Protein AF-A0A1V5B297-F1 (afdb_monomer_lite)

Structure (mmCIF, N/CA/C/O backbone):
data_AF-A0A1V5B297-F1
#
_entry.id   AF-A0A1V5B297-F1
#
loop_
_atom_site.group_PDB
_atom_site.id
_atom_site.type_symbol
_atom_site.label_atom_id
_atom_site.label_alt_id
_atom_site.label_comp_id
_atom_site.label_asym_id
_atom_site.label_entity_id
_atom_site.label_seq_id
_atom_site.pdbx_PDB_ins_code
_atom_site.Cartn_x
_atom_site.Cartn_y
_atom_site.Cartn_z
_atom_site.occupancy
_atom_site.B_iso_or_equiv
_atom_site.auth_seq_id
_atom_site.auth_comp_id
_atom_site.auth_asym_id
_atom_site.auth_atom_id
_atom_site.pdbx_PDB_model_num
ATOM 1 N N . MET A 1 1 ? -37.628 5.868 -18.253 1.00 40.34 1 MET A N 1
ATOM 2 C CA . MET A 1 1 ? -36.554 6.789 -18.681 1.00 40.34 1 MET A CA 1
ATOM 3 C C . MET A 1 1 ? -35.236 6.112 -18.354 1.00 40.34 1 MET A C 1
ATOM 5 O O . MET A 1 1 ? -35.107 5.634 -17.240 1.00 40.34 1 MET A O 1
ATOM 9 N N . LEU A 1 2 ? -34.340 5.942 -19.329 1.00 53.84 2 LEU A N 1
ATOM 10 C CA . LEU A 1 2 ? -33.054 5.262 -19.140 1.00 53.84 2 LEU A CA 1
ATOM 11 C C . LEU A 1 2 ? -31.986 6.317 -18.861 1.00 53.84 2 LEU A C 1
ATOM 13 O O . LEU A 1 2 ? -31.471 6.963 -19.771 1.00 53.84 2 LEU A O 1
ATOM 17 N N . ASN A 1 3 ? -31.707 6.510 -17.580 1.00 59.38 3 ASN A N 1
ATOM 18 C CA . ASN A 1 3 ? -30.680 7.390 -17.045 1.00 59.38 3 ASN A CA 1
ATOM 19 C C . ASN A 1 3 ? -29.330 6.781 -17.443 1.00 59.38 3 ASN A C 1
ATOM 21 O O . ASN A 1 3 ? -28.785 5.919 -16.758 1.00 59.38 3 ASN A O 1
ATOM 25 N N . LYS A 1 4 ? -28.830 7.164 -18.618 1.00 64.12 4 LYS A N 1
ATOM 26 C CA . LYS A 1 4 ? -27.535 6.718 -19.121 1.00 64.12 4 LYS A CA 1
ATOM 27 C C . LYS A 1 4 ? -26.473 7.442 -18.301 1.00 64.12 4 LYS A C 1
ATOM 29 O O . LYS A 1 4 ? -26.303 8.645 -18.451 1.00 64.12 4 LYS A O 1
ATOM 34 N N . THR A 1 5 ? -25.835 6.739 -17.374 1.00 59.47 5 THR A N 1
ATOM 35 C CA . THR A 1 5 ? -24.781 7.285 -16.512 1.00 59.47 5 THR A CA 1
ATOM 36 C C . THR A 1 5 ? -23.633 7.784 -17.390 1.00 59.47 5 THR A C 1
ATOM 38 O O . THR A 1 5 ? -22.916 6.984 -17.982 1.00 59.47 5 THR A O 1
ATOM 41 N N . ILE A 1 6 ? -23.498 9.106 -17.534 1.00 67.62 6 ILE A N 1
ATOM 42 C CA . ILE A 1 6 ? -22.538 9.728 -18.464 1.00 67.62 6 ILE A CA 1
ATOM 43 C C . ILE A 1 6 ? -21.107 9.669 -17.904 1.00 67.62 6 ILE A C 1
ATOM 45 O O . ILE A 1 6 ? -20.154 9.554 -18.666 1.00 67.62 6 ILE A O 1
ATOM 49 N N . LEU A 1 7 ? -20.945 9.693 -16.578 1.00 55.84 7 LEU A N 1
ATOM 50 C CA . LEU A 1 7 ? -19.645 9.659 -15.907 1.00 55.84 7 LEU A CA 1
ATOM 51 C C . LEU A 1 7 ? -19.730 8.799 -14.642 1.00 55.84 7 LEU A C 1
ATOM 53 O O . LEU A 1 7 ? -20.381 9.170 -13.669 1.00 55.84 7 LEU A O 1
ATOM 57 N N . SER A 1 8 ? -19.056 7.649 -14.654 1.00 56.28 8 SER A N 1
ATOM 58 C CA . SER A 1 8 ? -18.806 6.846 -13.454 1.00 56.28 8 SER A CA 1
ATOM 59 C C . SER A 1 8 ? -17.472 7.280 -12.854 1.00 56.28 8 SER A C 1
ATOM 61 O O . SER A 1 8 ? -16.425 6.723 -13.181 1.00 56.28 8 SER A O 1
ATOM 63 N N . VAL A 1 9 ? -17.488 8.306 -12.002 1.00 60.41 9 VAL A N 1
ATOM 64 C CA . VAL A 1 9 ? -16.282 8.751 -11.293 1.00 60.41 9 VAL A CA 1
ATOM 65 C C . VAL A 1 9 ? -16.057 7.824 -10.100 1.00 60.41 9 VAL A C 1
ATOM 67 O O . VAL A 1 9 ? -16.584 8.043 -9.014 1.00 60.41 9 VAL A O 1
ATOM 70 N N . SER A 1 10 ? -15.293 6.754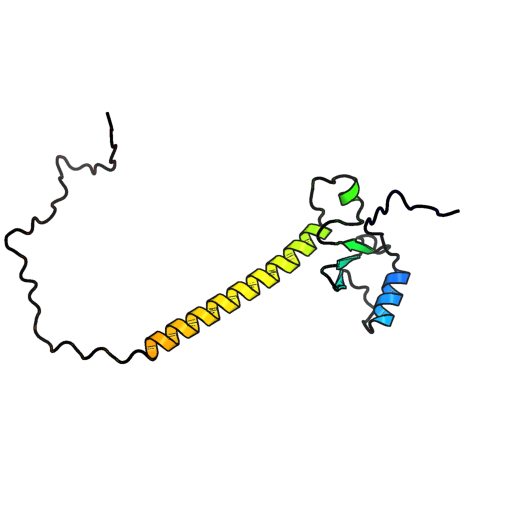 -10.309 1.00 65.25 10 SER A N 1
ATOM 71 C CA . SER A 1 10 ? -14.890 5.829 -9.247 1.00 65.25 10 SER A CA 1
ATOM 72 C C . SER A 1 10 ? -13.665 6.375 -8.507 1.00 65.25 10 SER A C 1
ATOM 74 O O . SER A 1 10 ? -12.550 5.874 -8.669 1.00 65.25 10 SER A O 1
ATOM 76 N N . SER A 1 11 ? -13.840 7.446 -7.733 1.00 74.31 11 SER A N 1
ATOM 77 C CA . SER A 1 11 ? -12.803 7.893 -6.802 1.00 74.31 11 SER A CA 1
ATOM 78 C C . SER A 1 11 ? -12.862 7.064 -5.512 1.00 74.31 11 SER A C 1
ATOM 80 O O . SER A 1 11 ? -13.942 6.658 -5.076 1.00 74.31 11 SER A O 1
ATOM 82 N N . PRO A 1 12 ? -11.713 6.765 -4.886 1.00 81.56 12 PRO A N 1
ATOM 83 C CA . PRO A 1 12 ? -11.702 6.077 -3.603 1.00 81.56 12 PRO A CA 1
ATOM 84 C C . PRO A 1 12 ? -12.399 6.938 -2.542 1.00 81.56 12 PRO A C 1
ATOM 86 O O . PRO A 1 12 ? -12.067 8.110 -2.364 1.00 81.56 12 PRO A O 1
ATOM 89 N N . VAL A 1 13 ? -13.352 6.342 -1.824 1.00 88.56 13 VAL A N 1
ATOM 90 C CA . VAL A 1 13 ? -14.165 7.019 -0.801 1.00 88.56 13 VAL A CA 1
ATOM 91 C C . VAL A 1 13 ? -13.559 6.798 0.586 1.00 88.56 13 VAL A C 1
ATOM 93 O O . VAL A 1 13 ? -13.079 5.706 0.901 1.00 88.56 13 VAL A O 1
ATOM 96 N N . THR A 1 14 ? -13.558 7.841 1.418 1.00 91.31 14 THR A N 1
ATOM 97 C CA . THR A 1 14 ? -13.187 7.758 2.840 1.00 91.31 14 THR A CA 1
ATOM 98 C C . THR A 1 14 ? -14.201 6.938 3.625 1.00 91.31 14 THR A C 1
ATOM 100 O O . THR A 1 14 ? -15.400 7.158 3.481 1.00 91.31 14 THR A O 1
ATOM 103 N N . GLN A 1 15 ? -13.725 6.047 4.490 1.00 91.44 15 GLN A N 1
ATOM 104 C CA . GLN A 1 15 ? -14.576 5.193 5.318 1.00 91.44 15 GLN A CA 1
ATOM 105 C C . GLN A 1 15 ? -14.648 5.716 6.755 1.00 91.44 15 GLN A C 1
ATOM 107 O O . GLN A 1 15 ? -13.663 6.233 7.297 1.00 91.44 15 GLN A O 1
ATOM 112 N N . THR A 1 16 ? -15.819 5.581 7.377 1.00 92.44 16 THR A N 1
ATOM 113 C CA . THR A 1 16 ? -16.013 5.906 8.794 1.00 92.44 16 THR A CA 1
ATOM 114 C C . THR A 1 16 ? -15.392 4.828 9.678 1.00 92.44 16 THR A C 1
ATOM 116 O O . THR A 1 16 ? -15.216 3.680 9.265 1.00 92.44 16 THR A O 1
ATOM 119 N N . ARG A 1 17 ? -15.048 5.186 10.920 1.00 90.88 17 ARG A N 1
ATOM 120 C CA . ARG A 1 17 ? -14.491 4.234 11.891 1.00 90.88 17 ARG A CA 1
ATOM 121 C C . ARG A 1 17 ? -15.434 3.055 12.150 1.00 90.88 17 ARG A C 1
ATOM 123 O O . ARG A 1 17 ? -14.975 1.921 12.197 1.00 90.88 17 ARG A O 1
ATOM 130 N N . GLU A 1 18 ? -16.726 3.324 12.293 1.00 90.50 18 GLU A N 1
ATOM 131 C CA . GLU A 1 18 ? -17.753 2.316 12.587 1.00 90.50 18 GLU A CA 1
ATOM 132 C C . GLU A 1 18 ? -17.840 1.260 11.482 1.00 90.50 18 GLU A C 1
ATOM 134 O O . GLU A 1 18 ? -17.745 0.069 11.771 1.00 90.50 18 GLU A O 1
ATOM 139 N N . ALA A 1 19 ? -17.867 1.690 10.215 1.00 90.94 19 ALA A N 1
ATOM 140 C CA . ALA A 1 19 ? -17.883 0.784 9.069 1.00 90.94 19 ALA A CA 1
ATOM 141 C C . ALA A 1 19 ? -16.642 -0.124 9.025 1.00 90.94 19 ALA A C 1
ATOM 143 O O . ALA A 1 19 ? -16.733 -1.303 8.685 1.00 90.94 19 ALA A O 1
ATOM 144 N N . VAL A 1 20 ? -15.468 0.399 9.398 1.00 89.62 20 VAL A N 1
ATOM 145 C CA . VAL A 1 20 ? -14.235 -0.404 9.447 1.00 89.62 20 VAL A CA 1
ATOM 146 C C . VAL A 1 20 ? -14.248 -1.390 10.613 1.00 89.62 20 VAL A C 1
ATOM 148 O O . VAL A 1 20 ? -13.771 -2.510 10.459 1.00 89.62 20 VAL A O 1
ATOM 151 N N . VAL A 1 21 ? -14.821 -1.024 11.760 1.00 89.75 21 VAL A N 1
ATOM 152 C CA . VAL A 1 21 ? -14.986 -1.949 12.893 1.00 89.75 21 VAL A CA 1
ATOM 153 C C . VAL A 1 21 ? -15.934 -3.091 12.525 1.00 89.75 21 VAL A C 1
ATOM 155 O O . VAL A 1 21 ? -15.623 -4.250 12.792 1.00 89.75 21 VAL A O 1
ATOM 158 N N . GLU A 1 22 ? -17.056 -2.796 11.872 1.00 91.06 22 GLU A N 1
ATOM 159 C CA . GLU A 1 22 ? -17.978 -3.822 11.368 1.00 91.06 22 GLU A CA 1
ATOM 160 C C . GLU A 1 22 ? -17.306 -4.735 10.338 1.00 91.06 22 GLU A C 1
ATOM 162 O O . GLU A 1 22 ? -17.436 -5.958 10.417 1.00 91.06 22 GLU A O 1
ATOM 167 N N . LEU A 1 23 ? -16.511 -4.162 9.429 1.00 90.12 23 LEU A N 1
ATOM 168 C CA . LEU A 1 23 ? -15.716 -4.925 8.471 1.00 90.12 23 LEU A CA 1
ATOM 169 C C . LEU A 1 23 ? -14.711 -5.852 9.172 1.00 90.12 23 LEU A C 1
ATOM 171 O O . LEU A 1 23 ? -14.593 -7.018 8.800 1.00 90.12 23 LEU A O 1
ATOM 175 N N . LEU A 1 24 ? -13.988 -5.365 10.184 1.00 90.06 24 LEU A N 1
ATOM 176 C CA . LEU A 1 24 ? -13.017 -6.172 10.932 1.00 90.06 24 LEU A CA 1
ATOM 177 C C . LEU A 1 24 ? -13.695 -7.323 11.678 1.00 90.06 24 LEU A C 1
ATOM 179 O O . LEU A 1 24 ? -13.196 -8.448 11.627 1.00 90.06 24 LEU A O 1
ATOM 183 N N . LYS A 1 25 ? -14.863 -7.070 12.279 1.00 90.25 25 LYS A N 1
ATOM 184 C CA . LYS A 1 25 ? -15.693 -8.103 12.913 1.00 90.25 25 LYS A CA 1
ATOM 185 C C . LYS A 1 25 ? -16.157 -9.152 11.904 1.00 90.25 25 LYS A C 1
ATOM 187 O O . LYS A 1 25 ? -16.036 -10.342 12.177 1.00 90.25 25 LYS A O 1
ATOM 192 N N . ALA A 1 26 ? -16.613 -8.731 10.722 1.00 88.62 26 ALA A N 1
ATOM 193 C CA . ALA A 1 26 ? -17.006 -9.643 9.647 1.00 88.62 26 ALA A CA 1
ATOM 194 C C . ALA A 1 26 ? -15.829 -10.490 9.129 1.00 88.62 26 ALA A C 1
ATOM 196 O O . ALA A 1 26 ? -16.005 -11.654 8.778 1.00 88.62 26 ALA A O 1
ATOM 197 N N . LEU A 1 27 ? -14.617 -9.927 9.122 1.00 87.62 27 LEU A N 1
ATOM 198 C CA . LEU A 1 27 ? -13.380 -10.629 8.768 1.00 87.62 27 LEU A CA 1
ATOM 199 C C . LEU A 1 27 ? -12.816 -11.494 9.910 1.00 87.62 27 LEU A C 1
ATOM 201 O O . LEU A 1 27 ? -11.786 -12.141 9.716 1.00 87.62 27 LEU A O 1
ATOM 205 N N . GLY A 1 28 ? -13.439 -11.490 11.094 1.00 84.62 28 GLY A N 1
ATOM 206 C CA . GLY A 1 28 ? -12.956 -12.211 12.275 1.00 84.62 28 GLY A CA 1
ATOM 207 C C . GLY A 1 28 ? -11.619 -11.690 12.818 1.00 84.62 28 GLY A C 1
ATOM 208 O O . GLY A 1 28 ? -10.874 -12.446 13.441 1.00 84.62 28 GLY A O 1
ATOM 209 N N . ARG A 1 29 ? -11.274 -10.423 12.555 1.00 84.44 29 ARG A N 1
ATOM 210 C CA . ARG A 1 29 ? -10.057 -9.778 13.072 1.00 84.44 29 ARG A CA 1
ATOM 211 C C . ARG A 1 29 ? -10.361 -9.020 14.363 1.00 84.44 29 ARG A C 1
ATOM 213 O O . ARG A 1 29 ? -11.450 -8.479 14.521 1.00 84.44 29 ARG A O 1
ATOM 220 N N . ALA A 1 30 ? -9.374 -8.956 15.257 1.00 78.19 30 ALA A N 1
ATOM 221 C CA . ALA A 1 30 ? -9.467 -8.155 16.472 1.00 78.19 30 ALA A CA 1
ATOM 222 C C . ALA A 1 30 ? -9.627 -6.665 16.127 1.00 78.19 30 ALA A C 1
ATOM 224 O O . ALA A 1 30 ? -8.896 -6.137 15.283 1.00 78.19 30 ALA A O 1
ATOM 225 N N . ASP A 1 31 ? -10.585 -6.007 16.775 1.00 74.31 31 ASP A N 1
ATOM 226 C CA . ASP A 1 31 ? -10.896 -4.589 16.595 1.00 74.31 31 ASP A CA 1
ATOM 227 C C . ASP A 1 31 ? -10.203 -3.675 17.622 1.00 74.31 31 ASP A C 1
ATOM 229 O O . ASP A 1 31 ? -10.005 -2.490 17.342 1.00 74.31 31 ASP A O 1
ATOM 233 N N . GLU A 1 32 ? -9.765 -4.222 18.763 1.00 76.44 32 GLU A N 1
ATOM 234 C CA . GLU A 1 32 ? -8.986 -3.506 19.779 1.00 76.44 32 GLU A CA 1
ATOM 235 C C . GLU A 1 32 ? -7.555 -4.056 19.920 1.00 76.44 32 GLU A C 1
ATOM 237 O O . GLU A 1 32 ? -7.377 -5.248 20.187 1.00 76.44 32 GLU A O 1
ATOM 242 N N . PRO A 1 33 ? -6.515 -3.204 19.795 1.00 80.00 33 PRO A N 1
ATOM 243 C CA . PRO A 1 33 ? -6.545 -1.778 19.439 1.00 80.00 33 PRO A CA 1
ATOM 244 C C . PRO A 1 33 ? -6.836 -1.552 17.945 1.00 80.00 33 PRO A C 1
ATOM 246 O O . PRO A 1 33 ? -6.452 -2.369 17.110 1.00 80.00 33 PRO A O 1
ATOM 249 N N . LEU A 1 34 ? -7.449 -0.408 17.598 1.00 82.06 34 LEU A N 1
ATOM 250 C CA . LEU A 1 34 ? -7.753 -0.100 16.197 1.00 82.06 34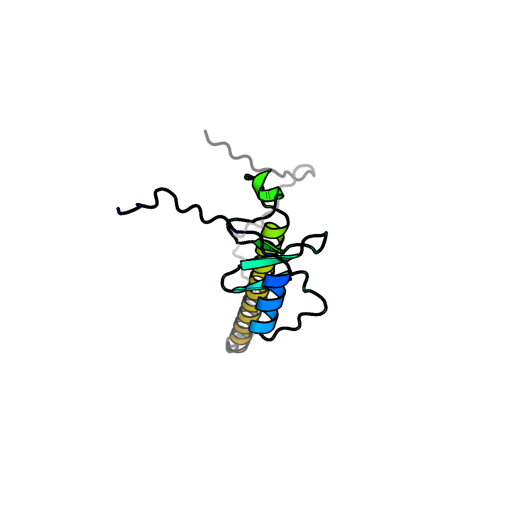 LEU A CA 1
ATOM 251 C C . LEU A 1 34 ? -6.484 -0.160 15.339 1.00 82.06 34 LEU A C 1
ATOM 253 O O . LEU A 1 34 ? -5.538 0.595 15.596 1.00 82.06 34 LEU A O 1
ATOM 257 N N . PRO A 1 35 ? -6.463 -1.008 14.299 1.00 85.81 35 PRO A N 1
ATOM 258 C CA . PRO A 1 35 ? -5.300 -1.137 13.446 1.00 85.81 35 PRO A CA 1
ATOM 259 C C . PRO A 1 35 ? -5.066 0.172 12.692 1.00 85.81 35 PRO A C 1
ATOM 261 O O . PRO A 1 35 ? -5.968 0.706 12.041 1.00 85.81 35 PRO A O 1
ATOM 264 N N . GLU A 1 36 ? -3.833 0.681 12.746 1.00 87.69 36 GLU A N 1
ATOM 265 C CA . GLU A 1 36 ? -3.434 1.862 11.967 1.00 87.69 36 GLU A CA 1
ATOM 266 C C . GLU A 1 36 ? -3.561 1.609 10.463 1.00 87.69 36 GLU A C 1
ATOM 268 O O . GLU A 1 36 ? -3.809 2.518 9.671 1.00 87.69 36 GLU A O 1
ATOM 273 N N . ILE A 1 37 ? -3.380 0.351 10.076 1.00 87.75 37 ILE A N 1
ATOM 274 C CA . ILE A 1 37 ? -3.356 -0.126 8.708 1.00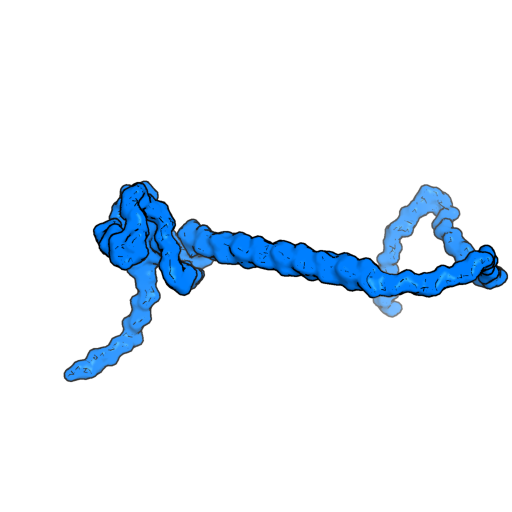 87.75 37 ILE A CA 1
ATOM 275 C C . ILE A 1 37 ? -4.214 -1.381 8.630 1.00 87.75 37 ILE A C 1
ATOM 277 O O . ILE A 1 37 ? -3.944 -2.358 9.328 1.00 87.75 37 ILE A O 1
ATOM 281 N N . VAL A 1 38 ? -5.176 -1.384 7.713 1.00 88.19 38 VAL A N 1
ATOM 282 C CA . VAL A 1 38 ? -5.913 -2.589 7.333 1.00 88.19 38 VAL A CA 1
ATOM 283 C C . VAL A 1 38 ? -5.657 -2.861 5.860 1.00 88.19 38 VAL A C 1
ATOM 285 O O . VAL A 1 38 ? -6.015 -2.063 4.996 1.00 88.19 38 VAL A O 1
ATOM 288 N N . GLU A 1 39 ? -5.000 -3.978 5.581 1.00 87.75 39 GLU A N 1
ATOM 289 C CA . GLU A 1 39 ? -4.777 -4.463 4.220 1.00 87.75 39 GLU A CA 1
ATOM 290 C C . GLU A 1 39 ? -5.977 -5.301 3.776 1.00 87.75 39 GLU A C 1
ATOM 292 O O . GLU A 1 39 ? -6.388 -6.238 4.470 1.00 87.75 39 GLU A O 1
ATOM 297 N N . LEU A 1 40 ? -6.554 -4.914 2.640 1.00 85.50 40 LEU A N 1
ATOM 298 C CA . LEU A 1 40 ? -7.627 -5.612 1.941 1.00 85.50 40 LEU A CA 1
ATOM 299 C C . LEU A 1 40 ? -7.040 -6.330 0.714 1.00 85.50 40 LEU A C 1
ATOM 301 O O . LEU A 1 40 ? -5.868 -6.181 0.374 1.00 85.50 40 LEU A O 1
ATOM 305 N N . ALA A 1 41 ? -7.869 -7.122 0.036 1.00 79.44 41 ALA A N 1
ATOM 306 C CA . ALA A 1 41 ? -7.491 -7.753 -1.224 1.00 79.44 41 ALA A CA 1
ATOM 307 C C . ALA A 1 41 ? -7.186 -6.714 -2.329 1.00 79.44 41 ALA A C 1
ATOM 309 O O . ALA A 1 41 ? -7.700 -5.594 -2.300 1.00 79.44 41 ALA A O 1
ATOM 310 N N . ASN A 1 42 ? -6.405 -7.126 -3.336 1.00 79.88 42 ASN A N 1
ATOM 311 C CA . ASN A 1 42 ? -6.071 -6.349 -4.543 1.00 79.88 42 ASN A CA 1
ATOM 312 C C . ASN A 1 42 ? -5.289 -5.047 -4.286 1.00 79.88 42 ASN A C 1
ATOM 314 O O . ASN A 1 42 ? -5.596 -4.015 -4.882 1.00 79.88 42 ASN A O 1
ATOM 318 N N . ASP A 1 43 ? -4.298 -5.082 -3.390 1.00 81.88 43 ASP A N 1
ATOM 319 C CA . ASP A 1 43 ? -3.449 -3.927 -3.053 1.00 81.88 43 ASP A CA 1
ATOM 320 C C . ASP A 1 43 ? -4.239 -2.699 -2.569 1.00 81.88 43 ASP A C 1
ATOM 322 O O . ASP A 1 43 ? -3.819 -1.550 -2.732 1.00 81.88 43 ASP A O 1
ATOM 326 N N . VAL A 1 44 ? -5.408 -2.924 -1.965 1.00 87.69 44 VAL A N 1
ATOM 327 C CA . VAL A 1 44 ? -6.196 -1.867 -1.335 1.00 87.69 44 VAL A CA 1
ATOM 328 C C . VAL A 1 44 ? -5.862 -1.822 0.146 1.00 87.69 44 VAL A C 1
ATOM 330 O O . VAL A 1 44 ? -5.869 -2.836 0.841 1.00 87.69 44 VAL A O 1
ATOM 333 N N . ARG A 1 45 ? -5.599 -0.622 0.657 1.00 91.00 45 ARG A N 1
ATOM 334 C CA . ARG A 1 45 ? -5.257 -0.415 2.064 1.00 91.00 45 ARG A CA 1
ATOM 335 C C . ARG A 1 45 ? -6.090 0.701 2.661 1.00 91.00 45 ARG A C 1
ATOM 337 O O . ARG A 1 45 ? -6.172 1.795 2.100 1.00 91.00 45 ARG A O 1
ATOM 344 N N . LEU A 1 46 ? -6.663 0.435 3.825 1.00 92.38 46 LEU A N 1
ATOM 345 C CA . LEU A 1 46 ? -7.277 1.444 4.674 1.00 92.38 46 LEU A CA 1
ATOM 346 C C . LEU A 1 46 ? -6.224 1.943 5.659 1.00 92.38 46 LEU A C 1
ATOM 348 O O . LEU A 1 46 ? -5.613 1.152 6.381 1.00 92.38 46 LEU A O 1
ATOM 352 N N . VAL A 1 47 ? -5.996 3.253 5.677 1.00 92.00 47 VAL A N 1
ATOM 353 C CA . VAL A 1 47 ? -5.032 3.889 6.581 1.00 92.00 47 VAL A CA 1
ATOM 354 C C . VAL A 1 47 ? -5.770 4.809 7.539 1.00 92.00 47 VAL A C 1
ATOM 356 O O . VAL A 1 47 ? -6.500 5.704 7.106 1.00 92.00 47 VAL A O 1
ATOM 359 N N . LEU A 1 48 ? -5.569 4.593 8.834 1.00 92.44 48 LEU A N 1
ATOM 360 C CA . LEU A 1 48 ? -6.157 5.400 9.892 1.00 92.44 48 LEU A CA 1
ATOM 361 C C . LEU A 1 48 ? -5.615 6.833 9.829 1.00 92.44 48 LEU A C 1
ATOM 363 O O . LEU A 1 48 ? -4.413 7.069 9.671 1.00 92.44 48 LEU A O 1
ATOM 367 N N . SER A 1 49 ? -6.501 7.817 9.966 1.00 91.12 49 SER A N 1
ATOM 368 C CA . SER A 1 49 ? -6.088 9.214 10.051 1.00 91.12 49 SER A CA 1
ATOM 369 C C . SER A 1 49 ? -5.321 9.489 11.349 1.00 91.12 49 SER A C 1
ATOM 371 O O . SER A 1 49 ? -5.537 8.848 12.373 1.00 91.12 49 SER A O 1
ATOM 373 N N . LYS A 1 50 ? -4.465 10.519 11.358 1.00 88.56 50 LYS A N 1
ATOM 374 C CA . LYS A 1 50 ? -3.744 10.929 12.580 1.00 88.56 50 LYS A CA 1
ATOM 375 C C . LYS A 1 50 ? -4.690 11.293 13.736 1.00 88.56 50 LYS A C 1
ATOM 377 O O . LYS A 1 50 ? -4.323 11.126 14.893 1.00 88.56 50 LYS A O 1
ATOM 382 N N . LYS A 1 51 ? -5.890 11.788 13.415 1.00 87.50 51 LYS A N 1
ATOM 383 C CA . LYS A 1 51 ? -6.933 12.122 14.395 1.00 87.50 51 LYS A CA 1
ATOM 384 C C . LYS A 1 51 ? -7.726 10.897 14.873 1.00 87.50 51 LYS A C 1
ATOM 386 O O . LYS A 1 51 ? -8.423 10.994 15.866 1.00 87.50 51 LYS A O 1
ATOM 391 N N . LYS A 1 52 ? -7.558 9.743 14.215 1.00 86.38 52 LYS A N 1
ATOM 392 C CA . LYS A 1 52 ? -8.238 8.466 14.488 1.00 86.38 52 LYS A CA 1
ATOM 393 C C . LYS A 1 52 ? -9.758 8.466 14.258 1.00 86.38 52 LYS A C 1
ATOM 395 O O . LYS A 1 52 ? -10.446 7.561 14.718 1.00 86.38 52 LYS A O 1
ATOM 400 N N . ASP A 1 53 ? -10.259 9.429 13.485 1.00 88.19 53 ASP A N 1
ATOM 401 C CA . ASP A 1 53 ? -11.699 9.587 13.220 1.00 88.19 53 ASP A CA 1
ATOM 402 C C . ASP A 1 53 ? -12.179 8.814 11.980 1.00 88.19 53 ASP A C 1
ATOM 404 O O . ASP A 1 53 ? -13.325 8.380 11.898 1.00 88.19 53 ASP A O 1
ATOM 408 N N . VAL A 1 54 ? -11.301 8.657 10.983 1.00 92.38 54 VAL A N 1
ATOM 409 C CA . VAL A 1 54 ? -11.640 8.153 9.642 1.00 92.38 54 VAL A CA 1
ATOM 410 C C . VAL A 1 54 ? -10.509 7.314 9.065 1.00 92.38 54 VAL A C 1
ATOM 412 O O . VAL A 1 54 ? -9.338 7.510 9.412 1.00 92.38 54 VAL A O 1
ATOM 415 N N . TYR A 1 55 ? -10.864 6.428 8.138 1.00 93.44 55 TYR A N 1
ATOM 416 C CA . TYR A 1 55 ? -9.929 5.633 7.352 1.00 93.44 55 TYR A CA 1
ATOM 417 C C . TYR A 1 55 ? -9.887 6.119 5.900 1.00 93.44 55 TYR A C 1
ATOM 419 O O . TYR A 1 55 ? -10.913 6.243 5.227 1.00 93.44 55 TYR A O 1
ATOM 427 N N . TYR A 1 56 ? -8.679 6.377 5.400 1.00 93.44 56 TYR A N 1
ATOM 428 C CA . TYR A 1 56 ? -8.449 6.719 3.999 1.00 93.44 56 TYR A CA 1
ATOM 429 C C . TYR A 1 56 ? -8.264 5.457 3.167 1.00 93.44 56 TYR A C 1
ATOM 431 O O . TYR A 1 56 ? -7.403 4.628 3.473 1.00 93.44 56 TYR A O 1
ATOM 439 N N . THR A 1 57 ? -9.021 5.351 2.079 1.00 92.94 57 THR A N 1
ATOM 440 C CA . THR A 1 57 ? -8.883 4.264 1.112 1.00 92.94 57 THR A CA 1
ATOM 441 C C . THR A 1 57 ? -7.751 4.597 0.155 1.00 92.94 57 THR A C 1
ATOM 443 O O . THR A 1 57 ? -7.760 5.634 -0.515 1.00 92.94 57 THR A O 1
ATOM 446 N N . THR A 1 58 ? -6.753 3.724 0.112 1.00 91.94 58 THR A N 1
ATOM 447 C CA . THR A 1 58 ? -5.563 3.872 -0.722 1.00 91.94 58 THR A CA 1
ATOM 448 C C . THR A 1 58 ? -5.499 2.717 -1.701 1.00 91.94 58 THR A C 1
ATOM 450 O O . THR A 1 58 ? -5.521 1.557 -1.296 1.00 91.94 58 THR A O 1
ATOM 453 N N . THR A 1 59 ? -5.406 3.049 -2.981 1.00 89.88 59 THR A N 1
ATOM 454 C CA . THR A 1 59 ? -5.162 2.114 -4.076 1.00 89.88 59 THR A CA 1
ATOM 455 C C . THR A 1 59 ? -3.818 2.453 -4.734 1.00 89.88 59 THR A C 1
ATOM 457 O O . THR A 1 59 ? -3.247 3.525 -4.478 1.00 89.88 59 THR A O 1
ATOM 460 N N . PRO A 1 60 ? -3.283 1.587 -5.611 1.00 86.06 60 PRO A N 1
ATOM 461 C CA . PRO A 1 60 ? -2.043 1.879 -6.329 1.00 86.06 60 PRO A CA 1
ATOM 462 C C . PRO A 1 60 ? -2.149 3.152 -7.183 1.00 86.06 60 PRO A C 1
ATOM 464 O O . PRO A 1 60 ? -1.186 3.911 -7.319 1.00 86.06 60 PRO A O 1
ATOM 467 N N . THR A 1 61 ? -3.342 3.429 -7.716 1.00 86.94 61 THR A N 1
ATOM 468 C CA . THR A 1 61 ? -3.608 4.535 -8.642 1.00 86.94 61 THR A CA 1
ATOM 469 C C . THR A 1 61 ? -4.067 5.816 -7.945 1.00 86.94 61 THR A C 1
ATOM 471 O O . THR A 1 61 ? -3.673 6.898 -8.373 1.00 86.94 61 THR A O 1
ATOM 474 N N . ALA A 1 62 ? -4.838 5.726 -6.858 1.00 88.00 62 ALA A N 1
ATOM 475 C CA . ALA A 1 62 ? -5.472 6.878 -6.218 1.00 88.00 62 ALA A CA 1
ATOM 476 C C . ALA A 1 62 ? -5.560 6.734 -4.689 1.00 88.00 62 ALA A C 1
ATOM 478 O O . ALA A 1 62 ? -5.441 5.651 -4.124 1.00 88.00 62 ALA A O 1
ATOM 479 N N . CYS A 1 63 ? -5.770 7.844 -3.983 1.00 90.88 63 CYS A N 1
ATOM 480 C CA . CYS A 1 63 ? -6.005 7.828 -2.541 1.00 90.88 63 CYS A CA 1
ATOM 481 C C . CYS A 1 63 ? -7.072 8.847 -2.164 1.00 90.88 63 CYS A C 1
ATOM 483 O O . CYS A 1 63 ? -7.085 9.953 -2.695 1.00 90.88 63 CYS A O 1
ATOM 485 N N . SER A 1 64 ? -7.930 8.492 -1.210 1.00 91.62 64 SER A N 1
ATOM 486 C CA . SER A 1 64 ? -9.017 9.359 -0.746 1.00 91.62 64 SER A CA 1
ATOM 487 C C . SER A 1 64 ? -8.555 10.483 0.194 1.00 91.62 64 SER A C 1
ATOM 489 O O . SER A 1 64 ? -9.371 11.242 0.708 1.00 91.62 64 SER A O 1
ATOM 491 N N . CYS A 1 65 ? -7.256 10.577 0.498 1.00 90.25 65 CYS A N 1
ATOM 492 C CA . CYS A 1 65 ? -6.739 11.586 1.416 1.00 90.25 65 CYS A CA 1
ATOM 493 C C . CYS A 1 65 ? -6.723 12.991 0.784 1.00 90.25 65 CYS A C 1
ATOM 495 O O . CYS A 1 65 ? -6.437 13.113 -0.411 1.00 90.25 65 CYS A O 1
ATOM 497 N N . PRO A 1 66 ? -6.884 14.061 1.585 1.00 89.62 66 PRO A N 1
ATOM 498 C CA . PRO A 1 66 ? -6.870 15.440 1.089 1.00 89.62 66 PRO A CA 1
ATOM 499 C C . PRO A 1 66 ? -5.580 15.800 0.338 1.00 89.62 66 PRO A C 1
ATOM 501 O O . PRO A 1 66 ? -5.618 16.539 -0.637 1.00 89.62 66 PRO A O 1
ATOM 504 N N . ALA A 1 67 ? -4.438 15.218 0.720 1.00 88.12 67 ALA A N 1
ATOM 505 C CA . ALA A 1 67 ? -3.169 15.442 0.027 1.00 88.12 67 ALA A CA 1
ATOM 506 C C . ALA A 1 67 ? -3.199 15.012 -1.452 1.00 88.12 67 ALA A C 1
ATOM 508 O O . ALA A 1 67 ? -2.544 15.644 -2.269 1.00 88.12 67 ALA A O 1
ATOM 509 N N . SER A 1 68 ? -3.973 13.978 -1.805 1.00 88.25 68 SER A N 1
ATOM 510 C CA . SER A 1 68 ? -4.123 13.540 -3.201 1.00 88.25 68 SER A CA 1
ATOM 511 C C . SER A 1 68 ? -5.022 14.474 -4.012 1.00 88.25 68 SER A C 1
ATOM 513 O O . SER A 1 68 ? -4.955 14.457 -5.235 1.00 88.25 68 SER A O 1
ATOM 515 N N . VAL A 1 69 ? -5.876 15.249 -3.337 1.00 88.19 69 VAL A N 1
ATOM 516 C CA . VAL A 1 69 ? -6.773 16.230 -3.959 1.00 88.19 69 VAL A CA 1
ATOM 517 C C . VAL A 1 69 ? -6.030 17.544 -4.191 1.00 88.19 69 VAL A C 1
ATOM 519 O O . VAL A 1 69 ? -6.121 18.113 -5.271 1.00 88.19 69 VAL A O 1
ATOM 522 N N . TYR A 1 70 ? -5.260 18.008 -3.201 1.00 88.75 70 TYR A N 1
ATOM 523 C CA . TYR A 1 70 ? -4.497 19.256 -3.306 1.00 88.75 70 TYR A CA 1
ATOM 524 C C . TYR A 1 70 ? -3.225 19.134 -4.157 1.00 88.75 70 TYR A C 1
ATOM 526 O O . TYR A 1 70 ? -2.782 20.128 -4.726 1.00 88.75 70 TYR A O 1
ATOM 534 N N . HIS A 1 71 ? -2.636 17.937 -4.253 1.00 88.44 71 HIS A N 1
ATOM 535 C CA . HIS A 1 71 ? -1.396 17.689 -4.997 1.00 88.44 71 HIS A CA 1
ATOM 536 C C . HIS A 1 71 ? -1.533 16.450 -5.902 1.00 88.44 71 HIS A C 1
ATOM 538 O O . HIS A 1 71 ? -0.973 15.398 -5.585 1.00 88.44 71 HIS A O 1
ATOM 544 N N . PRO A 1 72 ? -2.281 16.539 -7.018 1.00 85.25 72 PRO A N 1
ATOM 545 C CA . PRO A 1 72 ? -2.560 15.388 -7.881 1.00 85.25 72 PRO A CA 1
ATOM 546 C C . PRO A 1 72 ? -1.311 14.828 -8.582 1.00 85.25 72 PRO A C 1
ATOM 548 O O . PRO A 1 72 ? -1.221 13.618 -8.782 1.00 85.25 72 PRO A O 1
ATOM 551 N N . ASP 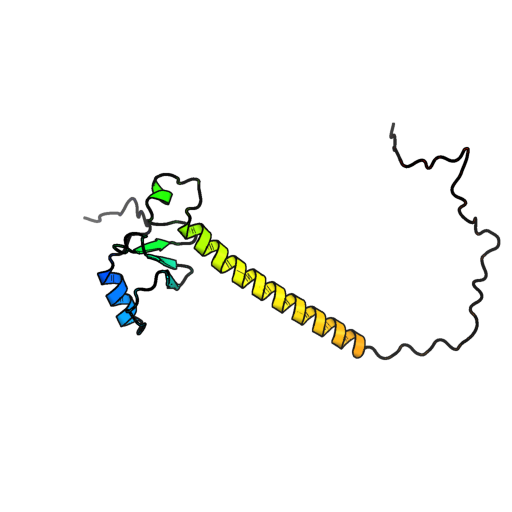A 1 73 ? -0.324 15.675 -8.889 1.00 87.38 73 ASP A N 1
ATOM 552 C CA . ASP A 1 73 ? 0.916 15.266 -9.569 1.00 87.38 73 ASP A CA 1
ATOM 553 C C . ASP A 1 73 ? 1.894 14.517 -8.649 1.00 87.38 73 ASP A C 1
ATOM 555 O O . ASP A 1 73 ? 2.880 13.940 -9.110 1.00 87.38 73 ASP A O 1
ATOM 559 N N . GLN A 1 74 ? 1.648 14.520 -7.334 1.00 88.50 74 GLN A N 1
ATOM 560 C CA . GLN A 1 74 ? 2.541 13.918 -6.349 1.00 88.50 74 GLN A CA 1
ATOM 561 C C . GLN A 1 74 ? 1.917 12.693 -5.682 1.00 88.50 74 GLN A C 1
ATOM 563 O O . GLN A 1 74 ? 0.742 12.648 -5.316 1.00 88.50 74 GLN A O 1
ATOM 568 N N . VAL A 1 75 ? 2.746 11.674 -5.453 1.00 89.62 75 VAL A N 1
ATOM 569 C CA . VAL A 1 75 ? 2.339 10.513 -4.659 1.00 89.62 75 VAL A CA 1
ATOM 570 C C . VAL A 1 75 ? 2.209 10.908 -3.190 1.00 89.62 75 VAL A C 1
ATOM 572 O O . VAL A 1 75 ? 3.168 11.323 -2.540 1.00 89.62 75 VAL A O 1
ATOM 575 N N . CYS A 1 76 ? 1.006 10.762 -2.636 1.00 91.69 76 CYS A N 1
ATOM 576 C CA . CYS A 1 76 ? 0.779 11.041 -1.224 1.00 91.69 76 CYS A CA 1
ATOM 577 C C . CYS A 1 76 ? 1.503 10.018 -0.328 1.00 91.69 76 CYS A C 1
ATOM 579 O O . CYS A 1 76 ? 1.815 8.897 -0.743 1.00 91.69 76 CYS A O 1
ATOM 581 N N . LYS A 1 77 ? 1.710 10.372 0.948 1.00 88.50 77 LYS A N 1
ATOM 582 C CA . LYS A 1 77 ? 2.367 9.500 1.939 1.00 88.50 77 LYS A CA 1
ATOM 583 C C . LYS A 1 77 ? 1.732 8.104 2.027 1.00 88.50 77 LYS A C 1
ATOM 585 O O . LYS A 1 77 ? 2.449 7.121 2.182 1.00 88.50 77 LYS A O 1
ATOM 590 N N . HIS A 1 78 ? 0.408 8.012 1.903 1.00 89.19 78 HIS A N 1
ATOM 591 C CA . HIS A 1 78 ? -0.310 6.737 1.971 1.00 89.19 78 HIS A CA 1
ATOM 592 C C . HIS A 1 78 ? -0.002 5.843 0.764 1.00 89.19 78 HIS A C 1
ATOM 594 O O . HIS A 1 78 ? 0.358 4.682 0.943 1.00 89.19 78 HIS A O 1
ATOM 600 N N . ARG A 1 79 ? -0.064 6.394 -0.459 1.00 89.44 79 ARG A N 1
ATOM 601 C CA . ARG A 1 79 ? 0.284 5.661 -1.689 1.00 89.44 79 ARG A CA 1
ATOM 602 C C . ARG A 1 79 ? 1.745 5.252 -1.697 1.00 89.44 79 ARG A C 1
ATOM 604 O O . ARG A 1 79 ? 2.048 4.115 -2.033 1.00 89.44 79 ARG A O 1
ATOM 611 N N . LYS A 1 80 ? 2.643 6.141 -1.268 1.00 88.56 80 LYS A N 1
ATOM 612 C CA . LYS A 1 80 ? 4.066 5.817 -1.139 1.00 88.56 80 LYS A CA 1
ATOM 613 C C . LYS A 1 80 ? 4.281 4.624 -0.202 1.00 88.56 80 LYS A C 1
ATOM 615 O O . LYS A 1 80 ? 4.980 3.694 -0.577 1.00 88.56 80 LYS A O 1
ATOM 620 N N . GLY A 1 81 ? 3.611 4.599 0.952 1.00 85.25 81 GLY A N 1
ATOM 621 C CA . GLY A 1 81 ? 3.687 3.469 1.884 1.00 85.25 81 GLY A CA 1
ATOM 622 C C . GLY A 1 81 ? 3.120 2.156 1.327 1.00 85.25 81 GLY A C 1
ATOM 623 O O . GLY A 1 81 ? 3.624 1.088 1.667 1.00 85.25 81 GLY A O 1
ATOM 624 N N . LEU A 1 82 ? 2.103 2.219 0.462 1.00 85.56 82 LEU A N 1
ATOM 625 C CA . LEU A 1 82 ? 1.584 1.050 -0.256 1.00 85.56 82 LEU A CA 1
ATOM 626 C C . LEU A 1 82 ? 2.601 0.527 -1.288 1.00 85.56 82 LEU A C 1
ATOM 628 O O . LEU A 1 82 ? 2.922 -0.657 -1.278 1.00 85.56 82 LEU A O 1
ATOM 632 N N . LEU A 1 83 ? 3.158 1.414 -2.121 1.00 84.06 83 LEU A N 1
ATOM 633 C CA . LEU A 1 83 ? 4.161 1.060 -3.137 1.00 84.06 83 LEU A CA 1
ATOM 634 C C . LEU A 1 83 ? 5.481 0.562 -2.524 1.00 84.06 83 LEU A C 1
ATOM 636 O O . LEU A 1 83 ? 6.128 -0.327 -3.068 1.00 84.06 83 LEU A O 1
ATOM 640 N N . GLU A 1 84 ? 5.907 1.128 -1.395 1.00 79.00 84 GLU A N 1
ATOM 641 C CA . GLU A 1 84 ? 7.098 0.661 -0.675 1.00 79.00 84 GLU A CA 1
ATOM 642 C C . GLU A 1 84 ? 6.867 -0.692 0.008 1.00 79.00 84 GLU A C 1
ATOM 644 O O . GLU A 1 84 ? 7.801 -1.483 0.135 1.00 79.00 84 GLU A O 1
ATOM 649 N N . GLY A 1 85 ? 5.638 -0.977 0.448 1.00 71.12 85 GLY A N 1
ATOM 650 C CA . GLY A 1 85 ? 5.267 -2.290 0.978 1.00 71.12 85 GLY A CA 1
ATOM 651 C C . GLY A 1 85 ? 5.444 -3.381 -0.075 1.00 71.12 85 GLY A C 1
ATOM 652 O O . GLY A 1 85 ? 6.191 -4.336 0.148 1.00 71.12 85 GLY A O 1
ATOM 653 N N . SER A 1 86 ? 4.863 -3.173 -1.259 1.00 65.69 86 SER A N 1
ATOM 654 C CA . SER A 1 86 ? 4.977 -4.123 -2.370 1.00 65.69 86 SER A CA 1
ATOM 655 C C . SER A 1 86 ? 6.410 -4.242 -2.901 1.00 65.69 86 SER A C 1
ATOM 657 O O . SER A 1 86 ? 6.870 -5.344 -3.214 1.00 65.69 86 SER A O 1
ATOM 659 N N . SER A 1 87 ? 7.177 -3.146 -2.932 1.00 68.25 87 SER A N 1
ATOM 660 C CA . SER A 1 87 ? 8.571 -3.192 -3.391 1.00 68.25 87 SER A CA 1
ATOM 661 C C . SER A 1 87 ? 9.498 -3.951 -2.434 1.00 68.25 87 SER A C 1
ATOM 663 O O . SER A 1 87 ? 10.421 -4.638 -2.885 1.00 68.25 87 SER A O 1
ATOM 665 N N . ARG A 1 88 ? 9.255 -3.890 -1.116 1.00 71.12 88 ARG A N 1
ATOM 666 C CA . ARG A 1 88 ? 10.048 -4.620 -0.108 1.00 71.12 88 ARG A CA 1
ATOM 667 C C . ARG A 1 88 ? 9.860 -6.127 -0.211 1.00 71.12 88 ARG A C 1
ATOM 669 O O . ARG A 1 88 ? 10.840 -6.871 -0.129 1.00 71.12 88 ARG A O 1
ATOM 676 N N . GLU A 1 89 ? 8.630 -6.584 -0.409 1.00 73.62 89 GLU A N 1
ATOM 677 C CA . GLU A 1 89 ? 8.339 -8.005 -0.608 1.00 73.62 89 GLU A CA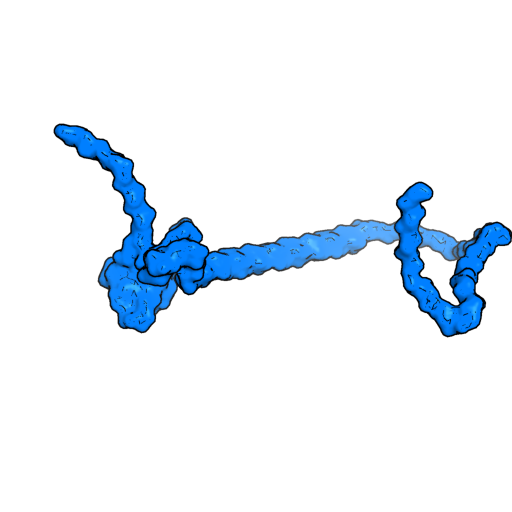 1
ATOM 678 C C . GLU A 1 89 ? 8.928 -8.517 -1.922 1.00 73.62 89 GLU A C 1
ATOM 680 O O . GLU A 1 89 ? 9.606 -9.549 -1.918 1.00 73.62 89 GLU A O 1
ATOM 685 N N . ALA A 1 90 ? 8.784 -7.754 -3.010 1.00 75.75 90 ALA A N 1
ATOM 686 C CA . ALA A 1 90 ? 9.416 -8.064 -4.291 1.00 75.75 90 ALA A CA 1
ATOM 687 C C . ALA A 1 90 ? 10.949 -8.157 -4.169 1.00 75.75 90 ALA A C 1
ATOM 689 O O . ALA A 1 90 ? 11.555 -9.123 -4.635 1.00 75.75 90 ALA A O 1
ATOM 690 N N . SER A 1 91 ? 11.576 -7.218 -3.453 1.00 81.38 91 SER A N 1
ATOM 691 C CA . SER A 1 91 ? 13.021 -7.234 -3.182 1.00 81.38 91 SER A CA 1
ATOM 692 C C . SER A 1 91 ? 13.438 -8.476 -2.385 1.00 81.38 91 SER A C 1
ATOM 694 O O . SER A 1 91 ? 14.435 -9.132 -2.700 1.00 81.38 91 SER A O 1
ATOM 696 N N . ARG A 1 92 ? 12.657 -8.862 -1.366 1.00 86.19 92 ARG A N 1
ATOM 697 C CA . ARG A 1 92 ? 12.919 -10.068 -0.565 1.00 86.19 92 ARG A CA 1
ATOM 698 C C . ARG A 1 92 ? 12.747 -11.348 -1.386 1.00 86.19 92 ARG A C 1
ATOM 700 O O . ARG A 1 92 ? 13.534 -12.283 -1.221 1.00 86.19 92 ARG A O 1
ATOM 707 N N . ALA A 1 93 ? 11.752 -11.399 -2.269 1.00 86.44 93 ALA A N 1
ATOM 708 C CA . ALA A 1 93 ? 11.548 -12.508 -3.197 1.00 86.44 93 ALA A CA 1
ATOM 709 C C . ALA A 1 93 ? 12.718 -12.631 -4.187 1.00 86.44 93 ALA A C 1
ATOM 711 O O . ALA A 1 93 ? 13.256 -13.726 -4.369 1.00 86.44 93 ALA A O 1
ATOM 712 N N . GLN A 1 94 ? 13.185 -11.509 -4.740 1.00 90.31 94 GLN A N 1
ATOM 713 C CA . GLN A 1 94 ? 14.344 -11.468 -5.632 1.00 90.31 94 GLN A CA 1
ATOM 714 C C . GLN A 1 94 ? 15.622 -11.958 -4.932 1.00 90.31 94 GLN A C 1
ATOM 716 O O . GLN A 1 94 ? 16.357 -12.774 -5.492 1.00 90.31 94 GLN A O 1
ATOM 721 N N . ALA A 1 95 ? 15.855 -11.543 -3.682 1.00 92.06 95 ALA A N 1
ATOM 722 C CA . ALA A 1 95 ? 16.991 -12.012 -2.888 1.00 92.06 95 ALA A CA 1
ATOM 723 C C . ALA A 1 95 ? 16.949 -13.533 -2.645 1.00 92.06 95 ALA A C 1
ATOM 725 O O . ALA A 1 95 ? 17.970 -14.213 -2.778 1.00 92.06 95 ALA A O 1
ATOM 726 N N . ARG A 1 96 ? 15.768 -14.092 -2.343 1.00 94.75 96 ARG A N 1
ATOM 727 C CA . ARG A 1 96 ? 15.580 -15.547 -2.184 1.00 94.75 96 ARG A CA 1
ATOM 728 C C . ARG A 1 96 ? 15.853 -16.300 -3.487 1.00 94.75 96 ARG A C 1
ATOM 730 O O . ARG A 1 96 ? 16.556 -17.308 -3.464 1.00 94.75 96 ARG A O 1
ATOM 737 N N . ALA A 1 97 ? 15.354 -15.794 -4.615 1.00 94.50 97 ALA A N 1
ATOM 738 C CA . ALA A 1 97 ? 15.589 -16.389 -5.930 1.00 94.50 97 ALA A CA 1
ATOM 739 C C . ALA A 1 97 ? 17.083 -16.388 -6.302 1.00 94.50 97 ALA A C 1
ATOM 741 O O . ALA A 1 97 ? 17.606 -17.390 -6.791 1.00 94.50 97 ALA A O 1
ATOM 742 N N . TYR A 1 98 ? 17.792 -15.295 -6.009 1.00 96.31 98 TYR A N 1
ATOM 743 C CA . TYR A 1 98 ? 19.238 -15.208 -6.211 1.00 96.31 98 TYR A CA 1
ATOM 744 C C . TYR A 1 98 ? 20.003 -16.237 -5.367 1.00 96.31 98 TYR A C 1
ATOM 746 O O . TYR A 1 98 ? 20.862 -16.951 -5.885 1.00 96.31 98 TYR A O 1
ATOM 754 N N . GLN A 1 99 ? 19.661 -16.365 -4.081 1.00 96.31 99 GLN A N 1
ATOM 755 C CA . GLN A 1 99 ? 20.287 -17.349 -3.192 1.00 96.31 99 GLN A CA 1
ATOM 756 C C . GLN A 1 99 ? 20.026 -18.792 -3.645 1.00 96.31 99 GLN A C 1
ATOM 758 O O . GLN A 1 99 ? 20.942 -19.615 -3.601 1.00 96.31 99 GLN A O 1
ATOM 763 N N . ALA A 1 100 ? 18.813 -19.102 -4.112 1.00 95.56 100 ALA A N 1
ATOM 764 C CA . ALA A 1 100 ? 18.488 -20.412 -4.673 1.00 95.56 100 ALA A CA 1
ATOM 765 C C . ALA A 1 100 ? 19.344 -20.717 -5.914 1.00 95.56 100 ALA A C 1
ATOM 767 O O . ALA A 1 100 ? 19.994 -21.761 -5.965 1.00 95.56 100 ALA A O 1
ATOM 768 N N . ARG A 1 101 ? 19.450 -19.759 -6.846 1.00 96.19 101 ARG A N 1
ATOM 769 C CA . ARG A 1 101 ? 20.302 -19.886 -8.039 1.00 96.19 101 ARG A CA 1
ATOM 770 C C . ARG A 1 101 ? 21.772 -20.104 -7.676 1.00 96.19 101 ARG A C 1
ATOM 772 O O . ARG A 1 101 ? 22.438 -20.937 -8.282 1.00 96.19 101 ARG A O 1
ATOM 779 N N . GLN A 1 102 ? 22.291 -19.395 -6.670 1.00 96.06 102 GLN A N 1
ATOM 780 C CA . GLN A 1 102 ? 23.667 -19.608 -6.210 1.00 96.06 102 GLN A CA 1
ATOM 781 C C . GLN A 1 102 ? 23.892 -21.009 -5.628 1.00 96.06 102 GLN A C 1
ATOM 783 O O . GLN A 1 102 ? 24.950 -21.596 -5.858 1.00 96.06 102 GLN A O 1
ATOM 788 N N . ARG A 1 103 ? 22.921 -21.558 -4.885 1.00 95.38 103 ARG A N 1
ATOM 789 C CA . ARG A 1 103 ? 23.005 -22.932 -4.360 1.00 95.38 103 ARG A CA 1
ATOM 790 C C . ARG A 1 103 ? 23.016 -23.958 -5.486 1.00 95.38 103 ARG A C 1
ATOM 792 O O . ARG A 1 103 ? 23.824 -24.878 -5.442 1.00 95.38 103 ARG A O 1
ATOM 799 N N . GLU A 1 104 ? 22.182 -23.764 -6.499 1.00 94.62 104 GLU A N 1
ATOM 800 C CA . GLU A 1 104 ? 22.111 -24.649 -7.662 1.00 94.62 104 GLU A CA 1
ATOM 801 C C . GLU A 1 104 ? 23.421 -24.654 -8.460 1.00 94.62 104 GLU A C 1
ATOM 803 O O . GLU A 1 104 ? 23.964 -25.718 -8.749 1.00 94.62 104 GLU A O 1
ATOM 808 N N . LEU A 1 105 ? 23.996 -23.476 -8.731 1.00 94.25 105 LEU A N 1
ATOM 809 C CA . LEU A 1 105 ? 25.296 -23.368 -9.401 1.00 94.25 105 LEU A CA 1
ATOM 810 C C . LEU A 1 105 ? 26.418 -24.040 -8.597 1.00 94.25 105 LEU A C 1
ATOM 812 O O . LEU A 1 105 ? 27.260 -24.722 -9.178 1.00 94.25 105 LEU A O 1
ATOM 816 N N . ARG A 1 106 ? 26.418 -23.889 -7.265 1.00 93.38 106 ARG A N 1
ATOM 817 C CA . ARG A 1 106 ? 27.391 -24.558 -6.384 1.00 93.38 106 ARG A CA 1
ATOM 818 C C . ARG A 1 106 ? 27.220 -26.075 -6.379 1.00 93.38 106 ARG A C 1
ATOM 820 O O . ARG A 1 106 ? 28.216 -26.780 -6.490 1.00 93.38 106 ARG A O 1
ATOM 827 N N . ALA A 1 107 ? 25.988 -26.571 -6.293 1.00 92.06 107 ALA A N 1
ATOM 828 C CA . ALA A 1 107 ? 25.703 -28.002 -6.367 1.00 92.06 107 ALA A CA 1
ATOM 829 C C . ALA A 1 107 ? 26.127 -28.581 -7.725 1.00 92.06 107 ALA A C 1
ATOM 831 O O . ALA A 1 107 ? 26.768 -29.626 -7.778 1.00 92.06 107 ALA A O 1
ATOM 832 N N . LYS A 1 108 ? 25.857 -27.862 -8.822 1.00 91.62 108 LYS A N 1
ATOM 833 C CA . LYS A 1 108 ? 26.296 -28.256 -10.164 1.00 91.62 108 LYS A CA 1
ATOM 834 C C . LYS A 1 108 ? 27.820 -28.300 -10.278 1.00 91.62 108 LYS A C 1
ATOM 836 O O . LYS A 1 108 ? 28.339 -29.245 -10.855 1.00 91.62 108 LYS A O 1
ATOM 841 N N . ALA A 1 109 ? 28.530 -27.325 -9.710 1.00 87.31 109 ALA A N 1
ATOM 842 C CA . ALA A 1 109 ? 29.993 -27.321 -9.687 1.00 87.31 109 ALA A CA 1
ATOM 843 C C . ALA A 1 109 ? 30.571 -28.505 -8.891 1.00 87.31 109 ALA A C 1
ATOM 845 O O . ALA A 1 109 ? 31.571 -29.074 -9.310 1.00 87.31 109 ALA A O 1
ATOM 846 N N . GLN A 1 110 ? 29.929 -28.903 -7.787 1.00 84.50 110 GLN A N 1
ATOM 847 C CA . GLN A 1 110 ? 30.316 -30.088 -7.009 1.00 84.50 110 GLN A CA 1
ATOM 848 C C . GLN A 1 110 ? 30.003 -31.405 -7.731 1.00 84.50 110 GLN A C 1
ATOM 850 O O . GLN A 1 110 ? 30.733 -32.376 -7.574 1.00 84.50 110 GLN A O 1
ATOM 855 N N . ALA A 1 111 ? 28.920 -31.444 -8.510 1.00 80.44 111 ALA A N 1
ATOM 856 C CA . ALA A 1 111 ? 28.512 -32.615 -9.281 1.00 80.44 111 ALA A CA 1
ATOM 857 C C . ALA A 1 111 ? 29.280 -32.775 -10.604 1.00 80.44 111 ALA A C 1
ATOM 859 O O . ALA A 1 111 ? 29.149 -33.813 -11.253 1.00 80.44 111 ALA A O 1
ATOM 860 N N . MET A 1 112 ? 30.059 -31.771 -11.030 1.00 71.38 112 MET A N 1
ATOM 861 C CA . MET A 1 112 ? 30.958 -31.952 -12.166 1.00 71.38 112 MET A CA 1
ATOM 862 C C . MET A 1 112 ? 32.085 -32.907 -11.748 1.00 71.38 112 MET A C 1
ATOM 864 O O . MET A 1 112 ? 32.803 -32.598 -10.796 1.00 71.38 112 MET A O 1
ATOM 868 N N . PRO A 1 113 ? 32.253 -34.060 -12.425 1.00 70.25 113 PRO A N 1
ATOM 869 C CA . PRO A 1 113 ? 33.354 -34.966 -12.135 1.00 70.25 113 PRO A CA 1
ATOM 870 C C . PRO A 1 113 ? 34.678 -34.235 -12.360 1.00 70.25 113 PRO A C 1
ATOM 872 O O . PRO A 1 113 ? 34.807 -33.446 -13.300 1.00 70.25 113 PRO A O 1
ATOM 875 N N . SER A 1 114 ? 35.655 -34.492 -11.487 1.00 63.69 114 SER A N 1
ATOM 876 C CA . SER A 1 114 ? 37.022 -34.012 -11.662 1.00 63.69 114 SER A CA 1
ATOM 877 C C . SER A 1 114 ? 37.480 -34.363 -13.072 1.00 63.69 114 SER A C 1
ATOM 879 O O . SER A 1 114 ? 37.501 -35.539 -13.445 1.00 63.69 114 SER A O 1
ATOM 881 N N . MET A 1 115 ? 37.827 -33.343 -13.859 1.00 58.84 115 MET A N 1
ATOM 882 C CA . MET A 1 115 ? 38.583 -33.549 -15.090 1.00 58.84 115 MET A CA 1
ATOM 883 C C . MET A 1 115 ? 39.761 -34.479 -14.761 1.00 58.84 115 MET A C 1
ATOM 885 O O . MET A 1 115 ? 40.362 -34.292 -13.699 1.00 58.84 115 MET A O 1
ATOM 889 N N . PRO A 1 116 ? 40.077 -35.480 -15.605 1.00 64.25 116 PRO A N 1
ATOM 890 C CA . PRO A 1 116 ? 41.232 -36.333 -15.363 1.00 64.25 116 PRO A CA 1
ATOM 891 C C . PRO A 1 116 ? 42.457 -35.442 -15.156 1.00 64.25 116 PRO A C 1
ATOM 893 O O . PRO A 1 116 ? 42.696 -34.532 -15.957 1.00 64.25 116 PRO A O 1
ATOM 896 N N . GLU A 1 117 ? 43.169 -35.667 -14.047 1.00 58.50 117 GLU A N 1
ATOM 897 C CA . GLU A 1 117 ? 44.387 -34.934 -13.710 1.00 58.50 117 GLU A CA 1
ATOM 898 C C . GLU A 1 117 ? 45.303 -34.917 -14.939 1.00 58.50 117 GLU A C 1
ATOM 900 O O . GLU A 1 117 ? 45.609 -35.983 -15.489 1.00 58.50 117 GLU A O 1
ATOM 905 N N . PRO A 1 118 ? 45.716 -33.736 -15.439 1.00 61.00 118 PRO A N 1
ATOM 906 C CA . PRO A 1 118 ? 46.713 -33.703 -16.488 1.00 61.00 118 PRO A CA 1
ATOM 907 C C . PRO A 1 118 ? 47.987 -34.297 -15.892 1.00 61.00 118 PRO A C 1
ATOM 909 O O . PRO A 1 118 ? 48.539 -33.721 -14.959 1.00 61.00 118 PRO A O 1
ATOM 912 N N . ALA A 1 119 ? 48.417 -35.448 -16.420 1.00 57.84 119 ALA A N 1
ATOM 913 C CA . ALA A 1 119 ? 49.650 -36.118 -16.029 1.00 57.84 119 ALA A CA 1
ATOM 914 C C . ALA A 1 119 ? 50.763 -35.083 -15.821 1.00 57.84 119 ALA A C 1
ATOM 916 O O . ALA A 1 119 ? 51.065 -34.300 -16.730 1.00 57.84 119 ALA A O 1
ATOM 917 N N . GLU A 1 120 ? 51.301 -35.047 -14.602 1.00 55.03 120 GLU A N 1
ATOM 918 C CA . GLU A 1 120 ? 52.329 -34.107 -14.181 1.00 55.03 120 GLU A CA 1
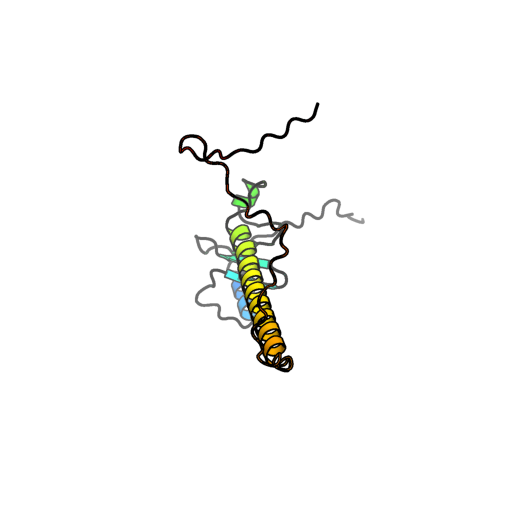ATOM 919 C C . GLU A 1 120 ? 53.545 -34.226 -15.102 1.00 55.03 120 GLU A C 1
ATOM 921 O O . GLU A 1 120 ? 54.369 -35.131 -15.012 1.00 55.03 120 GLU A O 1
ATOM 926 N N . GLY A 1 121 ? 53.656 -33.274 -16.016 1.00 57.69 121 GLY A N 1
ATOM 927 C CA . GLY A 1 121 ? 54.891 -32.935 -16.690 1.00 57.69 121 GLY A CA 1
ATOM 928 C C . GLY A 1 121 ? 55.026 -31.422 -16.623 1.00 57.69 121 GLY A C 1
ATOM 929 O O . GLY A 1 121 ? 54.019 -30.725 -16.804 1.00 57.69 121 GLY A O 1
ATOM 930 N N . PRO A 1 122 ? 56.225 -30.867 -16.372 1.00 57.41 122 PRO A N 1
ATOM 931 C CA . PRO A 1 122 ? 56.411 -29.432 -16.463 1.00 57.41 122 PRO A CA 1
ATOM 932 C C . PRO A 1 122 ? 56.123 -29.031 -17.909 1.00 57.41 122 PRO A C 1
ATOM 934 O O . PRO A 1 122 ? 56.950 -29.229 -18.802 1.00 57.41 122 PRO A O 1
ATOM 937 N N . ARG A 1 123 ? 54.939 -28.462 -18.162 1.00 59.06 123 ARG A N 1
ATOM 938 C CA . ARG A 1 123 ? 54.675 -27.712 -19.389 1.00 59.06 123 ARG A CA 1
ATOM 939 C C . ARG A 1 123 ? 55.535 -26.463 -19.310 1.00 59.06 123 ARG A C 1
ATOM 941 O O . ARG A 1 123 ? 55.083 -25.397 -18.902 1.00 59.06 123 ARG A O 1
ATOM 948 N N . ARG A 1 124 ? 56.810 -26.625 -19.662 1.00 53.66 124 ARG A N 1
ATOM 949 C CA . ARG A 1 124 ? 57.693 -25.525 -20.012 1.00 53.66 124 ARG A CA 1
ATOM 950 C C . ARG A 1 124 ? 56.933 -24.783 -21.099 1.00 53.66 124 ARG A C 1
ATOM 952 O O . ARG A 1 124 ? 56.745 -25.328 -22.185 1.00 53.66 124 ARG A O 1
ATOM 959 N N . LEU A 1 125 ? 56.408 -23.603 -20.776 1.00 56.22 125 LEU A N 1
ATOM 960 C CA . LEU A 1 125 ? 55.943 -22.684 -21.799 1.00 56.22 125 LEU A CA 1
ATOM 961 C C . LEU A 1 125 ? 57.161 -22.475 -22.691 1.00 56.22 125 LEU A C 1
ATOM 963 O O . LEU A 1 125 ? 58.124 -21.819 -22.294 1.00 56.22 125 LEU A O 1
ATOM 967 N N . VAL A 1 126 ? 57.179 -23.146 -23.842 1.00 59.94 126 VAL A N 1
ATOM 968 C CA . VAL A 1 126 ? 58.121 -22.827 -24.901 1.00 59.94 126 VAL A CA 1
ATOM 969 C C . VAL A 1 126 ? 57.649 -21.473 -25.365 1.00 59.94 126 VAL A C 1
ATOM 971 O O . VAL A 1 126 ? 56.687 -21.358 -26.120 1.00 59.94 126 VAL A O 1
ATOM 974 N N . VAL A 1 127 ? 58.245 -20.443 -24.783 1.00 62.09 127 VAL A N 1
ATOM 975 C CA . VAL A 1 127 ? 58.011 -19.094 -25.236 1.00 62.09 127 VAL A CA 1
ATOM 976 C C . VAL A 1 127 ? 58.540 -19.060 -26.671 1.00 62.09 127 VAL A C 1
ATOM 978 O O . VAL A 1 127 ? 59.717 -19.377 -26.870 1.00 62.09 127 VAL A O 1
ATOM 981 N N . PRO A 1 128 ? 57.694 -18.780 -27.679 1.00 64.25 128 PRO A N 1
ATOM 982 C CA . PRO A 1 128 ? 58.175 -18.674 -29.043 1.00 64.25 128 PRO A CA 1
ATOM 983 C C . PRO A 1 128 ? 59.274 -17.601 -29.084 1.00 64.25 128 PRO A C 1
ATOM 985 O O . PRO A 1 128 ? 59.165 -16.595 -28.368 1.00 64.25 128 PRO A O 1
ATOM 988 N N . PRO A 1 129 ? 60.332 -17.790 -29.890 1.00 60.66 129 PRO A N 1
ATOM 989 C CA . PRO A 1 129 ? 61.453 -16.850 -29.955 1.00 60.66 129 PRO A CA 1
ATOM 990 C C . PRO A 1 129 ? 61.021 -15.423 -30.331 1.00 60.66 129 PRO A C 1
ATOM 992 O O . PRO A 1 129 ? 61.733 -14.476 -30.017 1.00 60.66 129 PRO A O 1
ATOM 995 N N . ASP A 1 130 ? 59.821 -15.264 -30.897 1.00 62.00 130 ASP A N 1
ATOM 996 C CA . ASP A 1 130 ? 59.276 -13.987 -31.360 1.00 62.00 130 ASP A CA 1
ATOM 997 C C . ASP A 1 130 ? 58.353 -13.291 -30.344 1.00 62.00 130 ASP A C 1
ATOM 999 O O . ASP A 1 130 ? 57.681 -12.314 -30.682 1.00 62.00 130 ASP A O 1
ATOM 1003 N N . HIS A 1 131 ? 58.274 -13.765 -29.093 1.00 61.72 131 HIS A N 1
ATOM 1004 C CA . HIS A 1 131 ? 57.507 -13.038 -28.083 1.00 61.72 131 HIS A CA 1
ATOM 1005 C C . HIS A 1 131 ? 58.197 -11.702 -27.760 1.00 61.72 131 HIS A C 1
ATOM 1007 O O . HIS A 1 131 ? 59.271 -11.619 -27.161 1.00 61.72 131 HIS A O 1
ATOM 1013 N N . VAL A 1 132 ? 57.555 -10.612 -28.152 1.00 63.75 132 VAL A N 1
ATOM 1014 C CA . VAL A 1 132 ? 57.988 -9.279 -27.755 1.00 63.75 132 VAL A CA 1
ATOM 1015 C C . VAL A 1 132 ? 57.432 -9.043 -26.356 1.00 63.75 132 VAL A C 1
ATOM 1017 O O . VAL A 1 132 ? 56.234 -8.831 -26.176 1.00 63.75 132 VAL A O 1
ATOM 1020 N N . SER A 1 133 ? 58.288 -9.129 -25.336 1.00 61.12 133 SER A N 1
ATOM 1021 C CA . SER A 1 133 ? 57.935 -8.661 -23.993 1.00 61.12 133 SER A CA 1
ATOM 1022 C C . SER A 1 133 ? 57.559 -7.183 -24.094 1.00 61.12 133 SER A C 1
ATOM 1024 O O . SER A 1 133 ? 58.411 -6.357 -24.425 1.00 61.12 133 SER A O 1
ATOM 1026 N N . PHE A 1 134 ? 56.287 -6.852 -23.856 1.00 54.09 134 PHE A N 1
ATOM 1027 C CA . PHE A 1 134 ? 55.795 -5.479 -23.929 1.00 54.09 134 PHE A CA 1
ATOM 1028 C C . PHE A 1 134 ? 56.461 -4.668 -22.814 1.00 54.09 134 PHE A C 1
ATOM 1030 O O . PHE A 1 134 ? 56.050 -4.712 -21.655 1.00 54.09 134 PHE A O 1
ATOM 1037 N N . LYS A 1 135 ? 57.547 -3.972 -23.152 1.00 62.12 135 LYS A N 1
ATOM 1038 C CA . LYS A 1 135 ? 58.170 -2.978 -22.283 1.00 62.12 135 LYS A CA 1
ATOM 1039 C C . LYS A 1 135 ? 57.331 -1.709 -22.424 1.00 62.12 135 LYS A C 1
ATOM 1041 O O . LYS A 1 135 ? 57.356 -1.126 -23.507 1.00 62.12 135 LYS A O 1
ATOM 1046 N N . PRO A 1 136 ? 56.562 -1.284 -21.406 1.00 57.88 136 PRO A N 1
ATOM 1047 C CA . PRO A 1 136 ? 55.929 0.022 -21.468 1.00 57.88 136 PRO A CA 1
ATOM 1048 C C . PRO A 1 136 ? 57.036 1.067 -21.635 1.00 57.88 136 PRO A C 1
ATOM 1050 O O . PRO A 1 136 ? 58.022 1.065 -20.897 1.00 57.88 136 PRO A O 1
ATOM 1053 N N . PHE A 1 137 ? 56.895 1.889 -22.667 1.00 49.03 137 PHE A N 1
ATOM 1054 C CA . PHE A 1 137 ? 57.859 2.906 -23.053 1.00 49.03 137 PHE A CA 1
ATOM 1055 C C . PHE A 1 137 ? 57.961 3.953 -21.934 1.00 49.03 137 PHE A C 1
ATOM 1057 O O . PHE A 1 137 ? 57.021 4.709 -21.695 1.00 49.03 137 PHE A O 1
ATOM 1064 N N . LEU A 1 138 ? 59.074 3.937 -21.199 1.00 59.00 138 LEU A N 1
ATOM 1065 C CA . LEU A 1 138 ? 59.466 4.995 -20.273 1.00 59.00 138 LEU A CA 1
ATOM 1066 C C . LEU A 1 138 ? 60.546 5.824 -20.970 1.00 59.00 138 LEU A C 1
ATOM 1068 O O . LEU A 1 138 ? 61.717 5.457 -20.928 1.00 59.00 138 LEU A O 1
ATOM 1072 N N . GLU A 1 139 ? 60.157 6.940 -21.573 1.00 50.72 139 GLU A N 1
ATOM 1073 C CA . GLU A 1 139 ? 61.069 8.071 -21.743 1.00 50.72 139 GLU A CA 1
ATOM 1074 C C . GLU A 1 139 ? 60.730 9.092 -20.648 1.00 50.72 139 GLU A C 1
ATOM 1076 O O . GLU A 1 139 ? 59.585 9.506 -20.471 1.00 50.72 139 GLU A O 1
ATOM 1081 N N . ASP A 1 140 ? 61.734 9.385 -19.821 1.00 53.25 140 ASP A N 1
ATOM 1082 C CA . ASP A 1 140 ? 61.766 10.465 -18.828 1.00 53.25 140 ASP A CA 1
ATOM 1083 C C . ASP A 1 140 ? 60.751 10.427 -17.667 1.00 53.25 140 ASP A C 1
ATOM 1085 O O . ASP A 1 140 ? 60.377 11.453 -17.094 1.00 53.25 140 ASP A O 1
ATOM 1089 N N . GLY A 1 141 ? 60.360 9.228 -17.222 1.00 51.69 141 GLY A N 1
ATOM 1090 C CA . GLY A 1 141 ? 59.827 9.028 -15.866 1.00 51.69 141 GLY A CA 1
ATOM 1091 C C . GLY A 1 141 ? 58.430 9.596 -15.580 1.00 51.69 141 GLY A C 1
ATOM 1092 O O . GLY A 1 141 ? 58.070 9.735 -14.408 1.00 51.69 141 GLY A O 1
ATOM 1093 N N . LYS A 1 142 ? 57.605 9.882 -16.595 1.00 49.25 142 LYS A N 1
ATOM 1094 C CA . LYS A 1 142 ? 56.179 10.204 -16.398 1.00 49.25 142 LYS A CA 1
ATOM 1095 C C . LYS A 1 142 ? 55.268 9.282 -17.207 1.00 49.25 142 LYS A C 1
ATOM 1097 O O . LYS A 1 142 ? 55.439 9.090 -18.403 1.00 49.25 142 LYS A O 1
ATOM 1102 N N . ARG A 1 143 ? 54.289 8.705 -16.506 1.00 46.31 143 ARG A N 1
ATOM 1103 C CA . ARG A 1 143 ? 53.262 7.793 -17.023 1.00 46.31 143 ARG A CA 1
ATOM 1104 C C . ARG A 1 143 ? 52.277 8.592 -17.881 1.00 46.31 143 ARG A C 1
ATOM 1106 O O . ARG A 1 143 ? 51.624 9.491 -17.358 1.00 46.31 143 ARG A O 1
ATOM 1113 N N . ILE A 1 144 ? 52.193 8.287 -19.174 1.00 49.28 144 ILE A N 1
ATOM 1114 C CA . ILE A 1 144 ? 51.201 8.890 -20.069 1.00 49.28 144 ILE A CA 1
ATOM 1115 C C . ILE A 1 144 ? 49.915 8.054 -20.049 1.00 49.28 144 ILE A C 1
ATOM 1117 O O . ILE A 1 144 ? 49.832 6.981 -20.640 1.00 49.28 144 ILE A O 1
ATOM 1121 N N . ASP A 1 145 ? 48.914 8.538 -19.321 1.00 49.72 145 ASP A N 1
ATOM 1122 C CA . ASP A 1 145 ? 47.532 8.092 -19.468 1.00 49.72 145 ASP A CA 1
ATOM 1123 C C . ASP A 1 145 ? 46.893 8.923 -20.592 1.00 49.72 145 ASP A C 1
ATOM 1125 O O . ASP A 1 145 ? 46.886 10.150 -20.511 1.00 49.72 145 ASP A O 1
ATOM 1129 N N . GLY A 1 146 ? 46.337 8.286 -21.626 1.00 41.72 146 GLY A N 1
ATOM 1130 C CA . GLY A 1 146 ? 45.410 8.972 -22.535 1.00 41.72 146 GLY A CA 1
ATOM 1131 C C . GLY A 1 146 ? 45.558 8.625 -24.010 1.00 41.72 146 GLY A C 1
ATOM 1132 O O . GLY A 1 146 ? 46.385 9.180 -24.721 1.00 41.72 146 GLY A O 1
ATOM 1133 N N . TYR A 1 147 ? 44.680 7.741 -24.470 1.00 40.53 147 TYR A N 1
ATOM 1134 C CA . TYR A 1 147 ? 44.366 7.503 -25.873 1.00 40.53 147 TYR A CA 1
ATOM 1135 C C . TYR A 1 147 ? 43.398 8.607 -26.335 1.00 40.53 147 TYR A C 1
ATOM 1137 O O . TYR A 1 147 ? 42.288 8.686 -25.807 1.00 40.53 147 TYR A O 1
ATOM 1145 N N . VAL A 1 148 ? 43.782 9.448 -27.299 1.00 41.84 148 VAL A N 1
ATOM 1146 C CA . VAL A 1 148 ? 42.824 10.255 -28.074 1.00 41.84 148 VAL A CA 1
ATOM 1147 C C . VAL A 1 148 ? 42.914 9.777 -29.513 1.00 41.84 148 VAL A C 1
ATOM 1149 O O . VAL A 1 148 ? 43.930 9.946 -30.179 1.00 41.84 148 VAL A O 1
ATOM 1152 N N . ALA A 1 149 ? 41.859 9.093 -29.944 1.00 46.31 149 ALA A N 1
ATOM 1153 C CA . ALA A 1 149 ? 41.653 8.733 -31.332 1.00 46.31 149 ALA A CA 1
ATOM 1154 C C . ALA A 1 149 ? 41.199 9.984 -32.087 1.00 46.31 149 ALA A C 1
ATOM 1156 O O . ALA A 1 149 ? 40.157 10.544 -31.750 1.00 46.31 149 ALA A O 1
ATOM 1157 N N . GLU A 1 150 ? 41.938 10.388 -33.116 1.00 34.94 150 GLU A N 1
ATOM 1158 C CA . GLU A 1 150 ? 41.423 11.321 -34.113 1.00 34.94 150 GLU A CA 1
ATOM 1159 C C . GLU A 1 150 ? 41.242 10.594 -35.444 1.00 34.94 150 GLU A C 1
ATOM 1161 O O . GLU A 1 150 ? 42.178 10.081 -36.055 1.00 34.94 150 GLU A O 1
ATOM 1166 N N . VAL A 1 151 ? 39.968 10.513 -35.821 1.00 41.78 151 VAL A N 1
ATOM 1167 C CA . VAL A 1 151 ? 39.470 10.235 -37.161 1.00 41.78 151 VAL A CA 1
ATOM 1168 C C . VAL A 1 151 ? 39.441 11.573 -37.894 1.00 41.78 151 VAL A C 1
ATOM 1170 O O . VAL A 1 151 ? 38.701 12.461 -37.469 1.00 41.78 151 VAL A O 1
ATOM 1173 N N . ALA A 1 152 ? 40.195 11.688 -38.985 1.00 36.00 152 ALA A N 1
ATOM 1174 C CA . ALA A 1 152 ? 39.886 12.531 -40.142 1.00 36.00 152 ALA A CA 1
ATOM 1175 C C . ALA A 1 152 ? 40.734 12.080 -41.337 1.00 36.00 152 ALA A C 1
ATOM 1177 O O . ALA A 1 152 ? 41.978 12.096 -41.213 1.00 36.00 152 ALA A O 1
#

pLDDT: mean 76.74, std 16.57, range [34.94, 96.31]

Radius of gyration: 33.25 Å; chains: 1; bounding box: 98×56×60 Å

Foldseek 3Di:
DDPPPPDDPPAFDKAFLVVVLVVCVVVVHDPPPPDQWDDDPPLWIWGADPVRGITWIDHLQHIPDVCCVVPVVDDDPVNVVSVVVVVVVVVVVVVVVVVVVVVVVVVVVVPPPPDPPPPDDPPPVPPPPPDDPDDPDDDPPDDDDDDDDDDD

Secondary structure (DSSP, 8-state):
-----S----PPPPEEHHHHHHHHHHTT---SSPPSEEE-STT-EEEE-TTSSEEEEE-SS-B-SHHHHH-TTS--HHHHHHHHHHHHHHHHHHHHHHHHHHHHHHHHHHHSPPPPP-----------TT--------STT-----------

Sequence (152 aa):
MLNKTILSVSSPVTQTREAVVELLKALGRADEPLPEIVELANDVRLVLSKKKDVYYTTTPTACSCPASVYHPDQVCKHRKGLLEGSSREASRAQARAYQARQRELRAKAQAMPSMPEPAEGPRRLVVPPDHVSFKPFLEDGKRIDGYVAEVA